Protein AF-A0A7V6YE66-F1 (afdb_monomer)

Radius of gyration: 14.55 Å; Cα contacts (8 Å, |Δi|>4): 29; chains: 1; bounding box: 39×23×34 Å

Foldseek 3Di:
DDQWDADPNAIDGPCLLPDPVPCPVCVPDPVSRDDDDPDRPDDPCRSPVPPPPPPD

pLDDT: mean 81.64, std 13.87, range [49.88, 95.5]

Sequence (56 aa):
MDVFSIEEGYIMIKYQEDCQSCYLCVYECPSGAIRVDPQRPVDVFDVYDREFCENR

Solvent-accessible surface area (backbone atoms only — not comparable to full-atom values): 4025 Å² total; per-residue (Å²): 136,91,56,71,38,79,55,100,87,40,81,40,66,66,56,64,89,73,57,79,82,76,54,54,69,44,72,72,32,89,82,60,83,50,82,84,69,95,71,69,98,66,59,75,63,72,74,65,52,86,74,70,72,89,80,115

Secondary structure (DSSP, 8-state):
---EEEETTEEEES-TTT-----HHHHT-TT------SS-SS-HHHHHGGGSSTT-

Mean predicted aligned error: 7.92 Å

Structure (mmCIF, N/CA/C/O backbone):
data_AF-A0A7V6YE66-F1
#
_entry.id   AF-A0A7V6YE66-F1
#
loop_
_atom_site.group_PDB
_atom_site.id
_atom_site.type_symbol
_atom_site.label_atom_id
_atom_site.label_alt_id
_atom_site.label_comp_id
_atom_site.label_asym_id
_atom_site.label_entity_id
_atom_site.label_seq_id
_atom_site.pdbx_PDB_ins_code
_atom_site.Cartn_x
_atom_site.Cartn_y
_atom_site.Cartn_z
_atom_site.occupancy
_atom_site.B_iso_or_equiv
_atom_site.auth_seq_id
_atom_site.auth_comp_id
_atom_site.auth_asym_id
_atom_site.auth_atom_id
_atom_site.pdbx_PDB_model_num
ATOM 1 N N . MET A 1 1 ? 7.599 -5.693 10.852 1.00 59.50 1 MET A N 1
ATOM 2 C CA . MET A 1 1 ? 7.807 -5.346 9.433 1.00 59.50 1 MET A CA 1
ATOM 3 C C . MET A 1 1 ? 6.921 -4.147 9.147 1.00 59.50 1 MET A C 1
ATOM 5 O O . MET A 1 1 ? 5.753 -4.209 9.504 1.00 59.50 1 MET A O 1
ATOM 9 N N . ASP A 1 2 ? 7.486 -3.051 8.649 1.00 85.75 2 ASP A N 1
ATOM 10 C CA . ASP A 1 2 ? 6.804 -1.759 8.475 1.00 85.75 2 ASP A CA 1
ATOM 11 C C . ASP A 1 2 ? 6.430 -1.568 6.994 1.00 85.75 2 ASP A C 1
ATOM 13 O O . ASP A 1 2 ? 7.285 -1.212 6.188 1.00 85.75 2 ASP A O 1
ATOM 17 N N . VAL A 1 3 ? 5.188 -1.911 6.627 1.00 90.31 3 VAL A N 1
ATOM 18 C CA . VAL A 1 3 ? 4.680 -1.872 5.234 1.00 90.31 3 VAL A CA 1
ATOM 19 C C . VAL A 1 3 ? 3.760 -0.668 4.990 1.00 90.31 3 VAL A C 1
ATOM 21 O O . VAL A 1 3 ? 3.572 -0.259 3.845 1.00 90.31 3 VAL A O 1
ATOM 24 N N . PHE A 1 4 ? 3.196 -0.084 6.049 1.00 91.88 4 PHE A N 1
ATOM 25 C CA . PHE A 1 4 ? 2.179 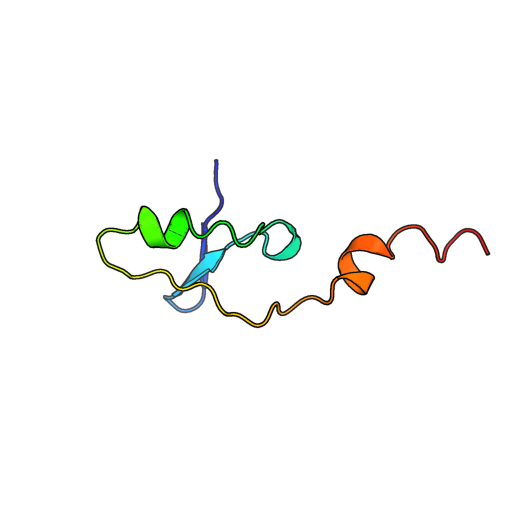0.962 5.960 1.00 91.88 4 PHE A CA 1
ATOM 26 C C . PHE A 1 4 ? 2.763 2.336 6.313 1.00 91.88 4 PHE A C 1
ATOM 28 O O . PHE A 1 4 ? 3.452 2.471 7.319 1.00 91.88 4 PHE A O 1
ATOM 35 N N . SER A 1 5 ? 2.448 3.360 5.522 1.00 92.00 5 SER A N 1
ATOM 36 C CA . SER A 1 5 ? 2.691 4.774 5.838 1.00 92.00 5 SER A CA 1
ATOM 37 C C . SER A 1 5 ? 1.364 5.503 6.074 1.00 92.00 5 SER A C 1
ATOM 39 O O . SER A 1 5 ? 0.312 5.068 5.602 1.00 92.00 5 SER A O 1
ATOM 41 N N . ILE A 1 6 ? 1.395 6.600 6.839 1.00 90.62 6 ILE A N 1
ATOM 42 C CA . ILE A 1 6 ? 0.255 7.516 6.981 1.00 90.62 6 ILE A CA 1
ATOM 43 C C . ILE A 1 6 ? 0.600 8.806 6.244 1.00 90.62 6 ILE A C 1
ATOM 45 O O . ILE A 1 6 ? 1.556 9.489 6.609 1.00 90.62 6 ILE A O 1
ATOM 49 N N . GLU A 1 7 ? -0.197 9.142 5.236 1.00 89.12 7 GLU A N 1
ATOM 50 C CA . GLU A 1 7 ? -0.026 10.318 4.384 1.00 89.12 7 GLU A CA 1
ATOM 51 C C . GLU A 1 7 ? -1.371 11.034 4.264 1.00 89.12 7 GLU A C 1
ATOM 53 O O . GLU A 1 7 ? -2.368 10.427 3.889 1.00 89.12 7 GLU A O 1
ATOM 58 N N . GLU A 1 8 ? -1.429 12.309 4.659 1.00 88.94 8 GLU A N 1
ATOM 59 C CA . GLU A 1 8 ? -2.654 13.134 4.613 1.00 88.94 8 GLU A CA 1
ATOM 60 C C . GLU A 1 8 ? -3.894 12.501 5.289 1.00 88.94 8 GLU A C 1
ATOM 62 O O . GLU A 1 8 ? -5.035 12.808 4.953 1.00 88.94 8 GLU A O 1
ATOM 67 N N . GLY A 1 9 ? -3.681 11.615 6.270 1.00 85.56 9 GLY A N 1
ATOM 68 C CA . GLY A 1 9 ? -4.753 10.890 6.963 1.00 85.56 9 GLY A CA 1
ATOM 69 C C . GLY A 1 9 ? -5.208 9.598 6.274 1.00 85.56 9 GLY A C 1
ATOM 70 O O . GLY A 1 9 ? -6.086 8.915 6.799 1.00 85.56 9 GLY A O 1
ATOM 71 N N . TYR A 1 10 ? -4.591 9.226 5.153 1.00 85.06 10 TYR A N 1
ATOM 72 C CA . TYR A 1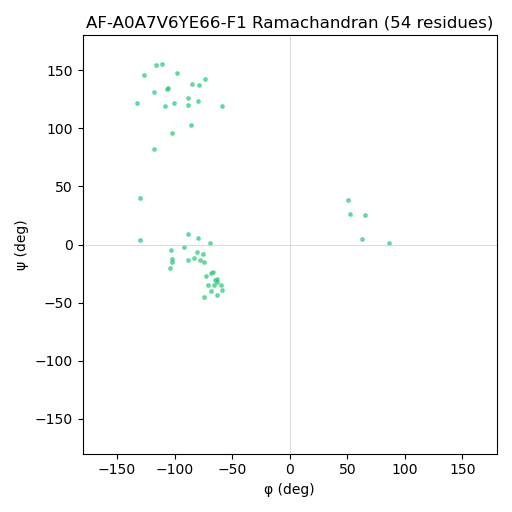 10 ? -4.779 7.945 4.480 1.00 85.06 10 TYR A CA 1
ATOM 73 C C . TYR A 1 10 ? -3.668 6.964 4.849 1.00 85.06 10 TYR A C 1
ATOM 75 O O . TYR A 1 10 ? -2.521 7.348 5.077 1.00 85.06 10 TYR A O 1
ATOM 83 N N . ILE A 1 11 ? -4.020 5.680 4.895 1.00 87.69 11 ILE A N 1
ATOM 84 C CA . ILE A 1 11 ? -3.050 4.592 5.030 1.00 87.69 11 ILE A CA 1
ATOM 85 C C . ILE A 1 11 ? -2.606 4.192 3.626 1.00 87.69 11 ILE A C 1
ATOM 87 O O . ILE A 1 11 ? -3.427 3.766 2.814 1.00 87.69 11 ILE A O 1
ATOM 91 N N . MET A 1 12 ? -1.309 4.303 3.366 1.00 89.50 12 MET A N 1
ATOM 92 C CA . MET A 1 12 ? -0.688 3.985 2.085 1.00 89.50 12 MET A CA 1
ATOM 93 C C . MET A 1 12 ? 0.286 2.814 2.243 1.00 89.50 12 MET A C 1
ATOM 95 O O . MET A 1 12 ? 0.798 2.548 3.332 1.00 89.50 12 MET A O 1
ATOM 99 N N . ILE A 1 13 ? 0.536 2.077 1.157 1.00 90.88 13 ILE A N 1
ATOM 100 C CA . ILE A 1 13 ? 1.646 1.117 1.123 1.00 90.88 13 ILE A CA 1
ATOM 101 C C . ILE A 1 13 ? 2.929 1.901 0.871 1.00 90.88 13 ILE A C 1
ATOM 103 O O . ILE A 1 13 ? 3.034 2.602 -0.131 1.00 90.88 13 ILE A O 1
ATOM 107 N N . LYS A 1 14 ? 3.893 1.752 1.780 1.00 91.50 14 LYS A N 1
ATOM 108 C CA . LYS A 1 14 ? 5.147 2.514 1.801 1.00 91.50 14 LYS A CA 1
ATOM 109 C C . LYS A 1 14 ? 6.055 2.228 0.600 1.00 91.50 14 LYS A C 1
ATOM 111 O O . LYS A 1 14 ? 6.733 3.130 0.127 1.00 91.50 14 LYS A O 1
ATOM 116 N N . TYR A 1 15 ? 6.060 0.982 0.126 1.00 87.88 15 TYR A N 1
ATOM 117 C CA . TYR A 1 15 ? 6.870 0.506 -1.001 1.00 87.88 15 TYR A CA 1
ATOM 118 C C . TYR A 1 15 ? 5.929 0.032 -2.117 1.00 87.88 15 TYR A C 1
ATOM 120 O O . TYR A 1 15 ? 5.564 -1.145 -2.192 1.00 87.88 15 TYR A O 1
ATOM 128 N N . GLN A 1 16 ? 5.419 0.965 -2.924 1.00 85.81 16 GLN A N 1
ATOM 129 C CA . GLN A 1 16 ? 4.403 0.650 -3.940 1.00 85.81 16 GLN A CA 1
ATOM 130 C C . GLN A 1 16 ? 4.970 -0.128 -5.131 1.00 85.81 16 GLN A C 1
ATO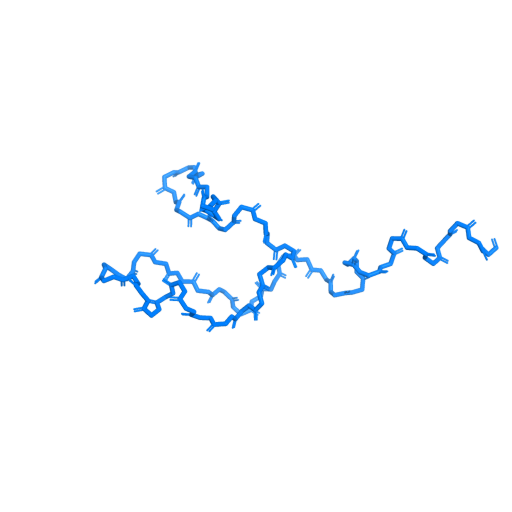M 132 O O . GLN A 1 16 ? 4.252 -0.918 -5.751 1.00 85.81 16 GLN A O 1
ATOM 137 N N . GLU A 1 17 ? 6.256 0.047 -5.419 1.00 85.06 17 GLU A N 1
ATOM 138 C CA . GLU A 1 17 ? 7.016 -0.744 -6.383 1.00 85.06 17 GLU A CA 1
ATOM 139 C C . GLU A 1 17 ? 7.033 -2.237 -6.011 1.00 85.06 17 GLU A C 1
ATOM 141 O O . GLU A 1 17 ? 6.880 -3.089 -6.884 1.00 85.06 17 GLU A O 1
ATOM 146 N N . ASP A 1 18 ? 7.070 -2.554 -4.713 1.00 86.75 18 ASP A N 1
ATOM 147 C CA . ASP A 1 18 ? 7.149 -3.927 -4.201 1.00 86.75 18 ASP A CA 1
ATOM 148 C C . ASP A 1 18 ? 5.774 -4.586 -4.012 1.00 86.75 18 ASP A C 1
ATOM 150 O O . ASP A 1 18 ? 5.676 -5.804 -3.828 1.00 86.75 18 ASP A O 1
ATOM 154 N N . CYS A 1 19 ? 4.686 -3.810 -4.053 1.0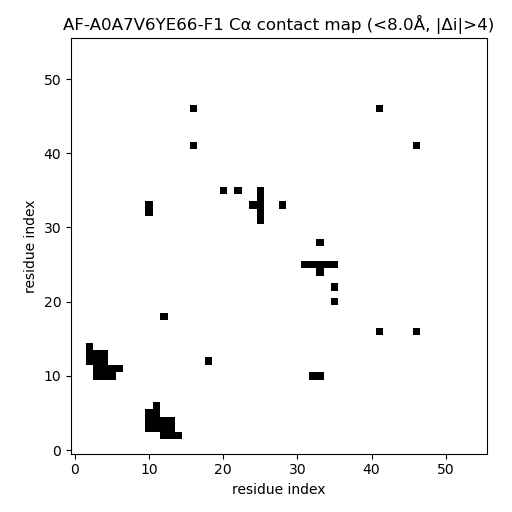0 89.38 19 CYS A N 1
ATOM 155 C CA . CYS A 1 19 ? 3.332 -4.323 -3.860 1.00 89.38 19 CYS A CA 1
ATOM 156 C C . CYS A 1 19 ? 2.998 -5.394 -4.911 1.00 89.38 19 CYS A C 1
ATOM 158 O O . CYS A 1 19 ? 2.939 -5.112 -6.099 1.00 89.38 19 CYS A O 1
ATOM 160 N N . GLN A 1 20 ? 2.709 -6.629 -4.513 1.00 89.56 20 GLN A N 1
ATOM 161 C CA . GLN A 1 20 ? 2.394 -7.708 -5.467 1.00 89.56 20 GLN A CA 1
ATOM 162 C C . GLN A 1 20 ? 0.904 -7.785 -5.837 1.00 89.56 20 GLN A C 1
ATOM 164 O O . GLN A 1 20 ? 0.468 -8.759 -6.443 1.00 89.56 20 GLN A O 1
ATOM 169 N N . SER A 1 21 ? 0.100 -6.792 -5.437 1.00 90.75 21 SER A N 1
ATOM 170 C CA . SER A 1 21 ? -1.355 -6.786 -5.647 1.00 90.75 21 SER A CA 1
ATOM 171 C C . SER A 1 21 ? -2.028 -8.086 -5.171 1.00 90.75 21 SER A C 1
ATOM 173 O O . SER A 1 21 ? -2.942 -8.593 -5.808 1.00 90.75 21 SER A O 1
ATOM 175 N N . CYS A 1 22 ? -1.570 -8.643 -4.043 1.00 93.56 22 CYS A N 1
ATOM 176 C CA . CYS A 1 22 ? -2.053 -9.921 -3.504 1.00 93.56 22 CYS A CA 1
ATOM 177 C C . CYS A 1 22 ? -3.373 -9.818 -2.722 1.00 93.56 22 CYS A C 1
ATOM 179 O O . CYS A 1 22 ? -3.911 -10.836 -2.301 1.00 93.56 22 CYS A O 1
ATOM 181 N N . TYR A 1 23 ? -3.874 -8.600 -2.492 1.00 93.44 23 TYR A N 1
ATOM 182 C CA . TYR A 1 23 ? -5.113 -8.295 -1.760 1.00 93.44 23 TYR A CA 1
ATOM 183 C C . TYR A 1 23 ? -5.162 -8.713 -0.280 1.00 93.44 23 TYR A C 1
ATOM 185 O O . TYR A 1 23 ? -6.177 -8.480 0.375 1.00 93.44 23 TYR A O 1
ATOM 193 N N . LEU A 1 24 ? -4.072 -9.230 0.298 1.00 93.56 24 LEU A N 1
ATOM 194 C CA . LEU A 1 24 ? -4.038 -9.611 1.717 1.00 93.56 24 LEU A CA 1
ATOM 195 C C . LEU A 1 24 ? -4.342 -8.434 2.650 1.00 93.56 24 LEU A C 1
ATOM 197 O O . LEU A 1 24 ? -5.076 -8.596 3.613 1.00 93.56 24 LEU A O 1
ATOM 201 N N . CYS A 1 25 ? -3.851 -7.231 2.345 1.00 92.75 25 CYS A N 1
ATOM 202 C CA . CYS A 1 25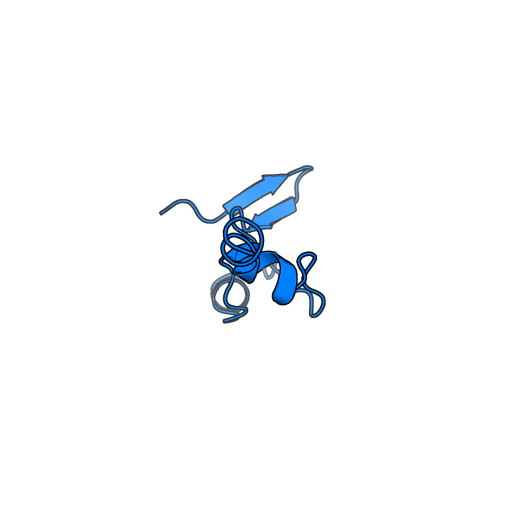 ? -4.135 -6.046 3.158 1.00 92.75 25 CYS A CA 1
ATOM 203 C C . CYS A 1 25 ? -5.627 -5.675 3.192 1.00 92.75 25 CYS A C 1
ATOM 205 O O . CYS A 1 25 ? -6.099 -5.181 4.209 1.00 92.75 25 CYS A O 1
ATOM 207 N N . VAL A 1 26 ? -6.371 -5.926 2.111 1.00 93.75 26 VAL A N 1
ATOM 208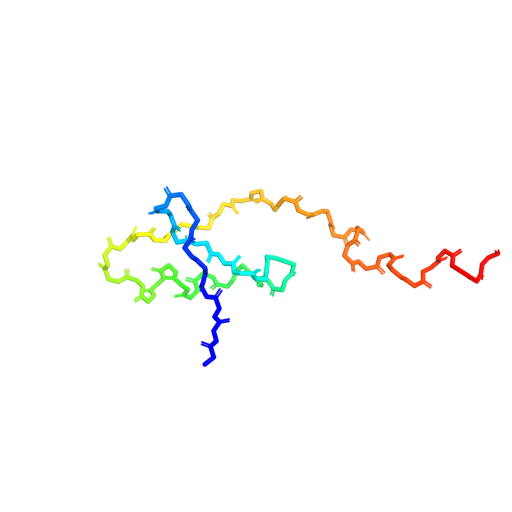 C CA . VAL A 1 26 ? -7.822 -5.694 2.053 1.00 93.75 26 VAL A CA 1
ATOM 209 C C . VAL A 1 26 ? -8.553 -6.772 2.844 1.00 93.75 26 VAL A C 1
ATOM 211 O O . VAL A 1 26 ? -9.439 -6.456 3.629 1.00 93.75 26 VAL A O 1
ATOM 214 N N . TYR A 1 27 ? -8.154 -8.034 2.665 1.00 95.50 27 TYR A N 1
ATOM 215 C CA . TYR A 1 27 ? -8.751 -9.178 3.352 1.00 95.50 27 TYR A CA 1
ATOM 216 C C . TYR A 1 27 ? -8.568 -9.113 4.876 1.00 95.50 27 TYR A C 1
ATOM 218 O O . TYR A 1 27 ? -9.511 -9.347 5.625 1.00 95.50 27 TYR A O 1
ATOM 226 N N . GLU A 1 28 ? -7.368 -8.752 5.331 1.00 94.38 28 GLU A N 1
ATOM 227 C CA . GLU A 1 28 ? -7.021 -8.673 6.753 1.00 94.38 28 GLU A CA 1
ATOM 228 C C . GLU A 1 28 ? -7.564 -7.414 7.441 1.00 94.38 28 GLU A C 1
ATOM 230 O O . GLU A 1 28 ? -7.528 -7.327 8.664 1.00 94.38 28 GLU A O 1
ATOM 235 N N . CYS A 1 29 ? -8.040 -6.409 6.697 1.00 92.56 29 CYS A N 1
ATOM 236 C CA . CYS A 1 29 ? -8.508 -5.155 7.279 1.00 92.56 29 CYS A CA 1
ATOM 237 C C . CYS A 1 29 ? -9.983 -5.267 7.713 1.00 92.56 29 CYS A C 1
ATOM 239 O O . CYS A 1 29 ? -10.875 -5.133 6.873 1.00 92.56 29 CYS A O 1
ATOM 241 N N . PRO A 1 30 ? -10.293 -5.418 9.017 1.00 94.06 30 PRO A N 1
ATOM 242 C CA . PRO A 1 30 ? -11.672 -5.610 9.472 1.00 94.06 30 PRO A CA 1
ATOM 243 C C . PRO A 1 30 ? -12.541 -4.360 9.292 1.00 94.06 30 PRO 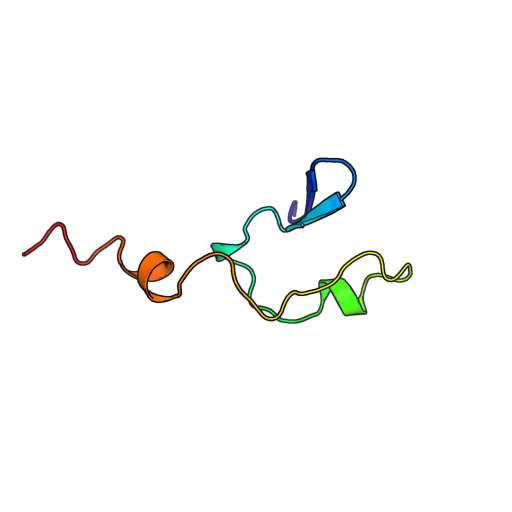A C 1
ATOM 245 O O . PRO A 1 30 ? -13.761 -4.463 9.202 1.00 94.06 30 PRO A O 1
ATOM 248 N N . SER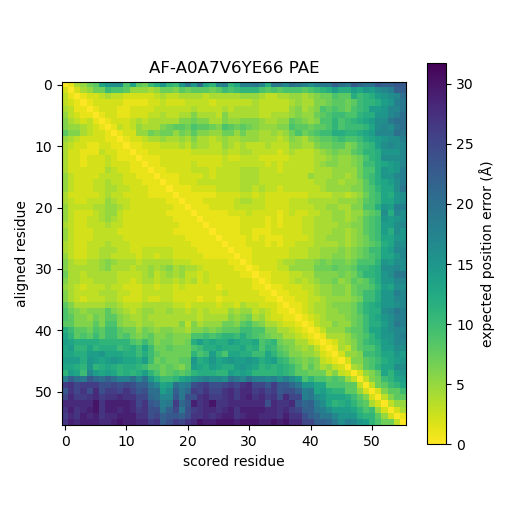 A 1 31 ? -11.930 -3.172 9.259 1.00 94.25 31 SER A N 1
ATOM 249 C CA . SER A 1 31 ? -12.636 -1.905 9.060 1.00 94.25 31 SER A CA 1
ATOM 250 C C . SER A 1 31 ? -12.897 -1.583 7.588 1.00 94.25 31 SER A C 1
ATOM 252 O O . SER A 1 31 ? -13.633 -0.641 7.308 1.00 94.25 31 SER A O 1
ATOM 254 N N . GLY A 1 32 ? -12.283 -2.318 6.652 1.00 91.94 32 GLY A N 1
ATOM 255 C CA . GLY A 1 32 ? -12.370 -2.016 5.222 1.00 91.94 32 GLY A CA 1
ATOM 256 C C . GLY A 1 32 ? -11.716 -0.685 4.829 1.00 91.94 32 GLY A C 1
ATOM 257 O O . GLY A 1 32 ? -12.103 -0.085 3.832 1.00 91.94 32 GLY A O 1
ATOM 258 N N . ALA A 1 33 ? -10.743 -0.201 5.608 1.00 90.50 33 ALA A N 1
ATOM 259 C CA . ALA A 1 33 ? -10.075 1.081 5.363 1.00 90.50 33 ALA A CA 1
ATOM 260 C C . ALA A 1 33 ? -9.084 1.054 4.182 1.00 90.50 33 ALA A C 1
ATOM 262 O O . ALA A 1 33 ? -8.663 2.108 3.711 1.00 90.50 33 ALA A O 1
ATOM 263 N N . ILE A 1 34 ? -8.691 -0.135 3.715 1.00 91.31 34 ILE A N 1
ATOM 264 C CA . ILE A 1 34 ? -7.690 -0.318 2.660 1.00 91.31 34 ILE A CA 1
ATOM 265 C C . ILE A 1 34 ? -8.383 -0.746 1.364 1.00 91.31 34 ILE A C 1
ATOM 267 O O . ILE A 1 34 ? -9.197 -1.669 1.362 1.00 91.31 34 ILE A O 1
ATOM 271 N N . ARG A 1 35 ? -8.008 -0.114 0.246 1.00 90.50 35 ARG A N 1
ATOM 272 C CA . ARG A 1 35 ? -8.402 -0.505 -1.117 1.00 90.50 35 ARG A CA 1
ATOM 273 C C . ARG A 1 35 ? -7.164 -0.666 -1.997 1.00 90.50 35 ARG A C 1
ATOM 275 O O . ARG A 1 35 ? -6.203 0.081 -1.840 1.00 90.50 35 ARG A O 1
ATOM 282 N N . VAL A 1 36 ? -7.206 -1.605 -2.938 1.00 91.31 36 VAL A N 1
ATOM 283 C CA . VAL A 1 36 ? -6.188 -1.742 -3.992 1.00 91.31 36 VAL A CA 1
ATOM 284 C C . VAL A 1 36 ? -6.751 -1.123 -5.264 1.00 91.31 36 VAL A C 1
ATOM 286 O O . VAL A 1 36 ? -7.829 -1.512 -5.712 1.00 91.31 36 VAL A O 1
ATOM 289 N N . ASP A 1 37 ? -6.049 -0.134 -5.807 1.00 87.88 37 ASP A N 1
ATOM 290 C CA . ASP A 1 37 ? -6.408 0.489 -7.078 1.00 87.88 37 ASP A CA 1
ATOM 291 C C . ASP A 1 37 ? -5.954 -0.403 -8.252 1.00 87.88 37 ASP A C 1
ATOM 293 O O . ASP A 1 37 ? -4.855 -0.965 -8.188 1.00 87.88 37 ASP A O 1
ATOM 297 N N . PRO A 1 38 ? -6.776 -0.590 -9.301 1.00 85.75 38 PRO A N 1
ATOM 298 C CA . PRO A 1 38 ? -6.371 -1.355 -10.478 1.00 85.75 38 PRO A CA 1
ATOM 299 C C . PRO A 1 38 ? -5.245 -0.680 -11.273 1.00 85.75 38 PRO A C 1
ATOM 301 O O . PRO A 1 38 ? -4.507 -1.374 -11.975 1.00 85.75 38 PRO A O 1
ATOM 304 N N . GLN A 1 39 ? -5.081 0.641 -11.163 1.00 85.12 39 GLN A N 1
ATOM 305 C CA . GLN A 1 39 ? 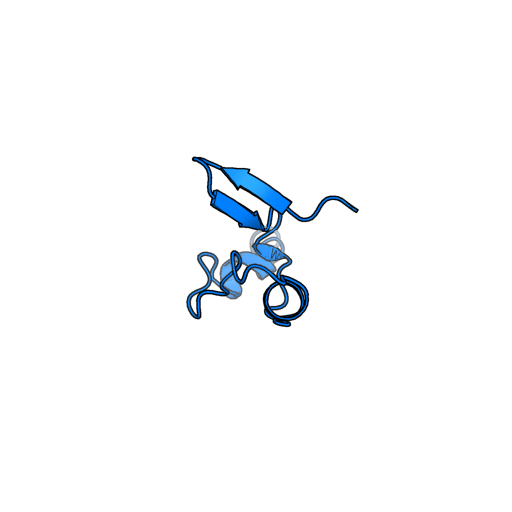-3.960 1.352 -11.759 1.00 85.12 39 GLN A CA 1
ATOM 306 C C . GLN A 1 39 ? -2.770 1.375 -10.797 1.00 85.12 39 GLN A C 1
ATOM 308 O O . GLN A 1 39 ? -2.865 1.842 -9.662 1.00 85.12 39 GLN A O 1
ATOM 313 N N . ARG A 1 40 ? -1.608 0.924 -11.280 1.00 80.38 40 ARG A N 1
ATOM 314 C CA . ARG A 1 40 ? -0.336 1.166 -10.593 1.00 80.38 40 ARG A CA 1
ATOM 315 C C . ARG A 1 40 ? 0.200 2.537 -11.007 1.00 80.38 40 ARG A C 1
ATOM 317 O O . ARG A 1 40 ? 0.156 2.852 -12.194 1.00 80.38 40 ARG A O 1
ATOM 324 N N . PRO A 1 41 ? 0.739 3.335 -10.072 1.00 75.50 41 PRO A N 1
ATOM 325 C CA . PRO A 1 41 ? 1.347 4.620 -10.412 1.00 75.50 41 PRO A CA 1
ATOM 326 C C . PRO A 1 41 ? 2.728 4.481 -11.066 1.00 75.50 41 PRO A C 1
ATOM 328 O O . PRO A 1 41 ? 3.273 5.478 -11.526 1.00 75.50 41 PRO A O 1
ATOM 331 N N . VAL A 1 42 ? 3.291 3.269 -11.096 1.00 74.62 42 VAL A N 1
ATOM 332 C CA . VAL A 1 42 ? 4.603 2.967 -11.676 1.00 74.62 42 VAL A CA 1
ATOM 333 C C . VAL A 1 42 ? 4.411 1.992 -12.833 1.00 74.62 42 VAL A C 1
ATOM 335 O O . VAL A 1 42 ? 3.714 0.983 -12.669 1.00 74.62 42 VAL A O 1
ATOM 338 N N . ASP A 1 43 ? 5.012 2.291 -13.983 1.00 77.62 43 ASP A N 1
ATOM 339 C CA . ASP A 1 43 ? 5.013 1.393 -15.134 1.00 77.62 43 ASP A CA 1
ATOM 340 C C . ASP A 1 43 ? 5.970 0.212 -14.890 1.00 77.62 43 ASP A C 1
ATOM 342 O O . ASP A 1 43 ? 7.025 0.357 -14.269 1.00 77.62 43 ASP A O 1
ATOM 346 N N . VAL A 1 44 ? 5.596 -0.986 -15.349 1.00 71.19 44 VAL A N 1
ATOM 347 C CA . VAL A 1 44 ? 6.409 -2.198 -15.156 1.00 71.19 44 VAL A CA 1
ATOM 348 C C . VAL A 1 44 ? 7.764 -2.112 -15.861 1.00 71.19 44 VAL A C 1
ATOM 350 O O . VAL A 1 44 ? 8.724 -2.694 -15.368 1.00 71.19 44 VAL A O 1
ATOM 353 N N . PHE A 1 45 ? 7.872 -1.375 -16.967 1.00 70.12 45 PHE A N 1
ATOM 354 C CA . PHE A 1 45 ? 9.142 -1.133 -17.643 1.00 70.12 45 PHE A CA 1
ATOM 355 C C . PHE A 1 45 ? 10.054 -0.246 -16.782 1.00 70.12 45 PHE A C 1
ATOM 357 O O . PHE A 1 45 ? 11.217 -0.594 -16.596 1.00 70.12 45 PHE A O 1
ATOM 364 N N . ASP A 1 46 ? 9.516 0.783 -16.116 1.00 71.81 46 ASP A N 1
ATOM 365 C CA . ASP A 1 46 ? 10.288 1.677 -15.236 1.00 71.81 46 ASP A CA 1
ATOM 366 C C . ASP A 1 46 ? 10.859 0.965 -13.993 1.00 71.81 46 ASP A C 1
ATOM 368 O O . ASP A 1 46 ? 11.923 1.333 -13.487 1.00 71.81 46 ASP A O 1
ATOM 372 N N . VAL A 1 47 ? 10.173 -0.069 -13.487 1.00 68.88 47 VAL A N 1
ATOM 373 C CA . VAL A 1 47 ? 10.631 -0.846 -12.317 1.00 68.88 47 VAL A CA 1
ATOM 374 C C . VAL A 1 47 ? 11.851 -1.714 -12.653 1.00 68.88 47 VAL A C 1
ATOM 376 O O . VAL A 1 47 ? 12.733 -1.874 -11.806 1.00 68.88 47 VAL A O 1
ATOM 379 N N . TYR A 1 48 ? 11.931 -2.249 -13.877 1.00 65.81 48 TYR A N 1
ATOM 380 C CA . TYR A 1 48 ? 12.988 -3.179 -14.298 1.00 65.81 48 TYR A CA 1
ATOM 381 C C . TYR A 1 48 ? 14.091 -2.542 -15.166 1.00 65.81 48 TYR A C 1
ATOM 383 O O . TYR A 1 48 ? 15.152 -3.146 -15.309 1.00 65.81 48 TYR A O 1
ATOM 391 N N . ASP A 1 49 ? 13.913 -1.323 -15.690 1.00 62.00 49 ASP A N 1
ATOM 392 C CA . ASP A 1 49 ? 14.890 -0.672 -16.586 1.00 62.00 49 ASP A CA 1
ATOM 393 C C . ASP A 1 49 ? 16.105 -0.028 -15.890 1.00 62.00 49 ASP A C 1
ATOM 395 O O . ASP A 1 49 ? 16.960 0.572 -16.548 1.00 62.00 49 ASP A O 1
ATOM 399 N N . ARG A 1 50 ? 16.268 -0.191 -14.570 1.00 57.16 50 ARG A N 1
ATOM 400 C CA . ARG A 1 50 ? 17.432 0.362 -13.849 1.00 57.16 50 ARG A CA 1
ATOM 401 C C . ARG A 1 50 ? 18.785 -0.296 -14.170 1.00 57.16 50 ARG A C 1
ATOM 403 O O . ARG A 1 50 ? 19.788 0.169 -13.643 1.00 57.16 50 ARG A O 1
ATOM 410 N N . GLU A 1 51 ? 18.855 -1.287 -15.064 1.00 54.44 51 GLU A N 1
ATOM 411 C CA . GLU A 1 51 ? 20.130 -1.916 -15.467 1.00 54.44 51 GLU A CA 1
ATOM 412 C C . GLU A 1 51 ? 20.390 -2.036 -16.983 1.00 54.44 51 GLU A C 1
ATOM 414 O O . GLU A 1 51 ? 21.429 -2.573 -17.366 1.00 54.44 51 GLU A O 1
ATOM 419 N N . PHE A 1 52 ? 19.540 -1.516 -17.881 1.00 51.53 52 PHE A N 1
ATOM 420 C CA . PHE A 1 52 ? 19.767 -1.705 -19.331 1.00 51.53 52 PHE A CA 1
ATOM 421 C C . PHE A 1 52 ? 20.344 -0.487 -20.079 1.00 51.53 52 PHE A C 1
ATOM 423 O O . PHE A 1 52 ? 20.677 -0.595 -21.263 1.00 51.53 52 PHE A O 1
ATOM 430 N N . CYS A 1 53 ? 20.501 0.667 -19.416 1.00 51.94 53 CYS A N 1
ATOM 431 C CA . CYS A 1 53 ? 20.963 1.905 -20.066 1.00 51.94 53 CYS A CA 1
ATOM 432 C C . CYS A 1 53 ? 22.440 2.273 -19.816 1.00 51.94 53 CYS A C 1
ATOM 434 O O . CYS A 1 53 ? 22.980 3.075 -20.568 1.00 51.94 53 CYS A O 1
ATOM 436 N N . GLU A 1 54 ? 23.134 1.682 -18.836 1.00 52.97 54 GLU A N 1
ATOM 437 C CA . GLU A 1 54 ? 24.554 2.015 -18.577 1.00 52.97 54 GLU A CA 1
ATOM 438 C C . GLU A 1 54 ? 25.569 1.128 -19.327 1.00 52.97 54 GLU A C 1
ATOM 440 O O . GLU A 1 54 ? 26.767 1.378 -19.246 1.00 52.97 54 GLU A O 1
ATOM 445 N N . ASN A 1 55 ? 25.119 0.131 -20.102 1.00 50.22 55 ASN A N 1
ATOM 446 C CA . ASN A 1 55 ? 25.993 -0.751 -20.896 1.00 50.22 55 ASN A CA 1
ATOM 447 C C . ASN A 1 55 ? 25.555 -0.887 -22.370 1.00 50.22 55 ASN A C 1
ATOM 449 O O . ASN A 1 55 ? 25.623 -1.980 -22.940 1.00 50.22 55 ASN A O 1
ATOM 453 N N . ARG A 1 56 ? 25.106 0.205 -23.001 1.00 49.88 56 ARG A N 1
ATOM 454 C CA . ARG A 1 56 ? 25.005 0.291 -24.468 1.00 49.88 56 ARG A CA 1
ATOM 455 C C . ARG A 1 56 ? 25.945 1.341 -25.033 1.00 49.88 56 ARG A C 1
ATOM 457 O O . ARG A 1 56 ? 26.026 2.430 -24.431 1.00 49.88 56 ARG A O 1
#

Nearest PDB structures (foldseek):
  5t61-assembly1_Q  TM=6.455E-01  e=3.761E-02  Methanothermobacter wolfeii